Protein AF-A0A6G2G1B7-F1 (afdb_monomer_lite)

Radius of gyration: 21.82 Å; chains: 1; bounding box: 31×41×72 Å

Foldseek 3Di:
DCVPPVVVVVVVVVVVLVVVLCVDPPVDDDPPDDDDPVRVVVVVVVLVVDPDSQARSVGDGPDDDDDPVNVVVVVVPPDPPDDDDDDD

Sequence (88 aa):
VSDGEDGGHETVDAVADELLADLACYPSVTGNTSLTEGSVVDLLSALDDCENPYACPHGRPVVVEFGRDEIADRFERDYPGHGGRRSE

pLDDT: mean 86.35, std 15.09, range [50.31, 98.25]

Secondary structure (DSSP, 8-state):
--TTTHHHHHHHHHHHHHHHHHHHHTTS--TT----HHHHHHHHHHHHTSS-TTB-TTS-BS-----HHHHHHHT---STT---PPP-

Structure (mmCIF, N/CA/C/O backbone):
data_AF-A0A6G2G1B7-F1
#
_entry.id   AF-A0A6G2G1B7-F1
#
loop_
_atom_site.group_PDB
_atom_site.id
_atom_site.type_symbol
_atom_site.label_atom_id
_atom_site.label_alt_id
_atom_site.label_comp_id
_atom_site.label_asym_id
_atom_site.label_entity_id
_atom_site.label_seq_id
_atom_site.pdbx_PDB_ins_code
_atom_site.Cartn_x
_atom_site.Cartn_y
_atom_site.Cartn_z
_atom_site.occupancy
_atom_site.B_iso_or_equiv
_atom_site.auth_seq_id
_atom_site.auth_comp_id
_atom_site.auth_asym_id
_atom_site.auth_atom_id
_atom_site.pdbx_PDB_model_num
ATOM 1 N N . VAL A 1 1 ? 7.787 -14.825 -41.117 1.00 50.31 1 VAL A N 1
ATOM 2 C CA . VAL A 1 1 ? 9.142 -14.610 -40.565 1.00 50.31 1 VAL A CA 1
ATOM 3 C C . VAL A 1 1 ? 9.124 -13.255 -39.878 1.00 50.31 1 VAL A C 1
ATOM 5 O O . VAL A 1 1 ? 9.268 -12.256 -40.557 1.00 50.31 1 VAL A O 1
ATOM 8 N N . SER A 1 2 ? 8.797 -13.223 -38.584 1.00 52.56 2 SER A N 1
ATOM 9 C CA . SER A 1 2 ? 8.666 -11.980 -37.788 1.00 52.56 2 SER A CA 1
ATOM 10 C C . SER A 1 2 ? 9.103 -12.179 -36.326 1.00 52.56 2 SER A C 1
ATOM 12 O O . SER A 1 2 ? 8.891 -11.321 -35.490 1.00 52.56 2 SER A O 1
ATOM 14 N N . ASP A 1 3 ? 9.731 -13.318 -36.027 1.00 56.47 3 ASP A N 1
ATOM 15 C CA . ASP A 1 3 ? 10.044 -13.797 -34.670 1.00 56.47 3 ASP A CA 1
ATOM 16 C C . ASP A 1 3 ? 11.268 -13.098 -34.035 1.00 56.47 3 ASP A C 1
ATOM 18 O O . ASP A 1 3 ? 11.589 -13.320 -32.878 1.00 56.47 3 ASP A O 1
ATOM 22 N N . GLY A 1 4 ? 11.987 -12.266 -34.801 1.00 57.19 4 GLY A N 1
ATOM 23 C CA . GLY A 1 4 ? 13.245 -11.644 -34.365 1.00 57.19 4 GLY A CA 1
ATOM 24 C C . GLY A 1 4 ? 13.153 -10.173 -33.950 1.00 57.19 4 GLY A C 1
ATOM 25 O O . GLY A 1 4 ? 14.090 -9.671 -33.339 1.00 57.19 4 GLY A O 1
ATOM 26 N N . GLU A 1 5 ? 12.068 -9.474 -34.293 1.00 58.47 5 GLU A N 1
ATOM 27 C CA . GLU A 1 5 ? 11.880 -8.048 -33.963 1.00 58.47 5 GLU A CA 1
ATOM 28 C C . GLU A 1 5 ? 11.168 -7.869 -32.610 1.00 58.47 5 GLU A C 1
ATOM 30 O O . GLU A 1 5 ? 11.476 -6.933 -31.877 1.00 58.47 5 GLU A O 1
ATOM 35 N N . ASP A 1 6 ? 10.290 -8.811 -32.258 1.00 63.41 6 ASP A N 1
ATOM 36 C CA . ASP A 1 6 ? 9.470 -8.807 -31.038 1.00 63.41 6 ASP A CA 1
ATOM 37 C C . ASP A 1 6 ? 10.315 -9.074 -29.778 1.00 63.41 6 ASP A C 1
ATOM 39 O O . ASP A 1 6 ? 10.335 -8.267 -28.851 1.00 63.41 6 ASP A O 1
ATOM 43 N N . GLY A 1 7 ? 11.169 -10.105 -29.813 1.00 69.19 7 GLY A N 1
ATOM 44 C CA . GLY A 1 7 ? 12.012 -10.467 -28.665 1.00 69.19 7 GLY A CA 1
ATOM 45 C C . GLY A 1 7 ? 13.056 -9.408 -28.283 1.00 69.19 7 GLY A C 1
ATOM 46 O O . GLY A 1 7 ? 13.481 -9.326 -27.129 1.00 69.19 7 GLY A O 1
ATOM 47 N N . GLY A 1 8 ? 13.467 -8.565 -29.235 1.00 77.19 8 GLY A N 1
ATOM 48 C CA . GLY A 1 8 ? 14.319 -7.410 -28.950 1.00 77.19 8 GLY A CA 1
ATOM 49 C C . GLY A 1 8 ? 13.573 -6.315 -28.186 1.00 77.19 8 GLY A C 1
ATOM 50 O O . GLY A 1 8 ? 14.135 -5.738 -27.258 1.00 77.19 8 GLY A O 1
ATOM 51 N N . HIS A 1 9 ? 12.313 -6.063 -28.546 1.00 79.75 9 HIS A N 1
ATOM 52 C CA . HIS A 1 9 ? 11.450 -5.088 -27.882 1.00 79.75 9 HIS A CA 1
ATOM 53 C C . HIS A 1 9 ? 11.094 -5.541 -26.464 1.00 79.75 9 HIS A C 1
ATOM 55 O O . HIS A 1 9 ? 11.307 -4.789 -25.522 1.00 79.75 9 HIS A O 1
ATOM 61 N N . GLU A 1 10 ? 10.695 -6.804 -26.291 1.00 83.00 10 GLU A N 1
ATOM 62 C CA . GLU A 1 10 ? 10.399 -7.388 -24.974 1.00 83.00 10 GLU A CA 1
ATOM 63 C C . GLU A 1 10 ? 11.599 -7.314 -24.019 1.00 83.00 10 GLU A C 1
ATOM 65 O O . GLU A 1 10 ? 11.449 -7.029 -22.833 1.00 83.00 10 GLU A O 1
ATOM 70 N N . THR A 1 11 ? 12.815 -7.534 -24.532 1.00 89.69 11 THR A N 1
ATOM 71 C CA . THR A 1 11 ? 14.036 -7.420 -23.718 1.00 89.69 11 THR A CA 1
ATOM 72 C C . THR A 1 11 ? 14.286 -5.974 -23.287 1.00 89.69 11 THR A C 1
ATOM 74 O O . THR A 1 11 ? 14.707 -5.730 -22.157 1.00 89.69 11 THR A O 1
ATOM 77 N N . VAL A 1 12 ? 14.050 -5.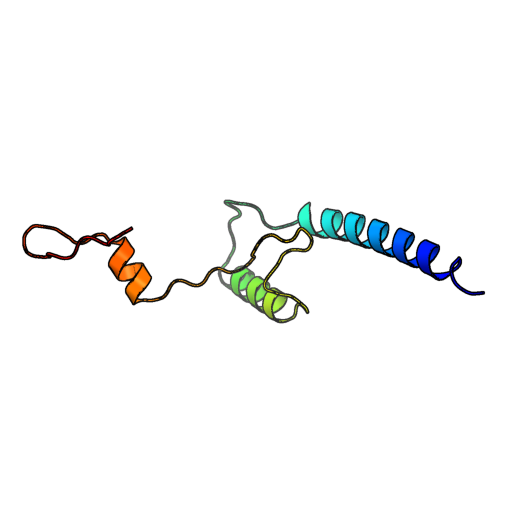009 -24.180 1.00 94.19 12 VAL A N 1
ATOM 78 C CA . VAL A 1 12 ? 14.195 -3.583 -23.864 1.00 94.19 12 VAL A CA 1
ATOM 79 C C . VAL A 1 12 ? 13.145 -3.148 -22.846 1.00 94.19 12 VAL A C 1
ATOM 81 O O . VAL A 1 12 ? 13.509 -2.479 -21.883 1.00 94.19 12 VAL A O 1
ATOM 84 N N . ASP A 1 13 ? 11.893 -3.566 -23.020 1.00 93.25 13 ASP A N 1
ATOM 85 C CA . ASP A 1 13 ? 10.797 -3.263 -22.097 1.00 93.25 13 ASP A CA 1
ATOM 86 C C . ASP A 1 13 ? 11.081 -3.827 -20.705 1.00 93.25 13 ASP A C 1
ATOM 88 O O . ASP A 1 13 ? 11.008 -3.097 -19.723 1.00 93.25 13 ASP A O 1
ATOM 92 N N . ALA A 1 14 ? 11.526 -5.084 -20.610 1.00 91.62 14 ALA A N 1
ATOM 93 C CA . ALA A 1 14 ? 11.863 -5.698 -19.327 1.00 91.62 14 ALA A CA 1
ATOM 94 C C . ALA A 1 14 ? 12.980 -4.944 -18.583 1.00 91.62 14 ALA A C 1
ATOM 96 O O . ALA A 1 14 ? 12.905 -4.749 -17.370 1.00 91.62 14 ALA A O 1
ATOM 97 N N . VAL A 1 15 ? 14.013 -4.491 -19.303 1.00 94.62 15 VAL A N 1
ATOM 98 C CA . VAL A 1 15 ? 15.091 -3.681 -18.711 1.00 94.62 15 VAL A CA 1
ATOM 99 C C . VAL A 1 15 ? 14.582 -2.292 -18.324 1.00 94.62 15 VAL A C 1
ATOM 101 O O . VAL A 1 15 ? 14.981 -1.760 -17.288 1.00 94.62 15 VAL A O 1
ATOM 104 N N . ALA A 1 16 ? 13.711 -1.688 -19.134 1.00 96.00 16 ALA A N 1
ATOM 105 C CA . ALA A 1 16 ? 13.104 -0.403 -18.815 1.00 96.00 16 ALA A CA 1
ATOM 106 C C . ALA A 1 16 ? 12.246 -0.496 -17.545 1.00 96.00 16 ALA A C 1
ATOM 108 O O . ALA A 1 16 ? 12.401 0.343 -16.659 1.00 96.00 16 ALA A O 1
ATOM 109 N N . ASP A 1 17 ? 11.419 -1.532 -17.417 1.00 94.25 17 ASP A N 1
ATOM 110 C CA . ASP A 1 17 ? 10.568 -1.770 -16.250 1.00 94.25 17 ASP A CA 1
ATOM 111 C C . ASP A 1 17 ? 11.388 -1.967 -14.971 1.00 94.25 17 ASP A C 1
ATOM 113 O O . ASP A 1 17 ? 11.060 -1.377 -13.940 1.00 94.25 17 ASP A O 1
ATOM 117 N N . GLU A 1 18 ? 12.490 -2.723 -15.030 1.00 95.75 18 GLU A N 1
ATOM 118 C CA . GLU A 1 18 ? 13.407 -2.896 -13.893 1.00 95.75 18 GLU A CA 1
ATOM 119 C C . GLU A 1 18 ? 13.989 -1.549 -13.434 1.00 95.75 18 GLU A C 1
ATOM 121 O O . GLU A 1 18 ? 13.930 -1.197 -12.253 1.00 95.75 18 GLU A O 1
ATOM 126 N N . LEU A 1 19 ? 14.482 -0.741 -14.377 1.00 96.62 19 LEU A N 1
ATOM 127 C CA . LEU A 1 19 ? 15.045 0.577 -14.072 1.00 96.62 19 LEU A CA 1
ATOM 128 C C . LEU A 1 19 ? 13.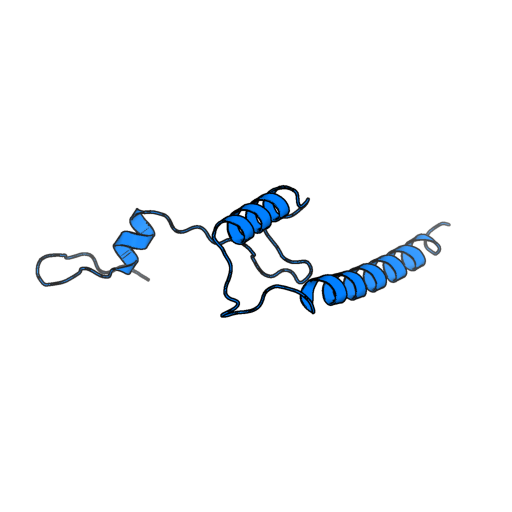992 1.543 -13.516 1.00 96.62 19 LEU A C 1
ATOM 130 O O . LEU A 1 19 ? 14.280 2.323 -12.605 1.00 96.62 19 LEU A O 1
ATOM 134 N N . LEU A 1 20 ? 12.773 1.512 -14.055 1.00 96.25 20 LEU A N 1
ATOM 135 C CA . LEU A 1 20 ? 11.666 2.332 -13.568 1.00 96.25 20 LEU A CA 1
ATOM 136 C C . LEU A 1 20 ? 11.225 1.903 -12.165 1.00 96.25 20 LEU A C 1
ATOM 138 O O . LEU A 1 20 ? 10.942 2.766 -11.330 1.00 96.25 20 LEU A O 1
ATOM 142 N N . ALA A 1 21 ? 11.223 0.601 -11.873 1.00 96.56 21 ALA A N 1
ATOM 143 C CA . ALA A 1 21 ? 10.923 0.077 -10.545 1.00 96.56 21 ALA A CA 1
ATOM 144 C C . ALA A 1 21 ? 11.926 0.587 -9.497 1.00 96.56 21 ALA A C 1
ATOM 146 O O . ALA A 1 21 ? 11.519 1.060 -8.428 1.00 96.56 21 ALA A O 1
ATOM 147 N N . ASP A 1 22 ? 13.220 0.580 -9.822 1.00 97.12 22 ASP A N 1
ATOM 148 C CA . ASP A 1 22 ? 14.280 1.117 -8.963 1.00 97.12 22 ASP A CA 1
ATOM 149 C C . ASP A 1 22 ? 14.140 2.629 -8.745 1.00 97.12 22 ASP A C 1
ATOM 151 O O . ASP A 1 22 ? 14.210 3.115 -7.608 1.00 97.12 22 ASP A O 1
ATOM 155 N N . LEU A 1 23 ? 13.888 3.380 -9.823 1.00 97.00 23 LEU A N 1
ATOM 156 C CA . LEU A 1 23 ? 13.677 4.829 -9.775 1.00 97.00 23 LEU A CA 1
ATOM 157 C C . LEU A 1 23 ? 12.450 5.214 -8.945 1.00 97.00 23 LEU A C 1
ATOM 159 O O . LEU A 1 23 ? 12.469 6.253 -8.285 1.00 97.00 23 LEU A O 1
ATOM 163 N N . ALA A 1 24 ? 11.404 4.388 -8.949 1.00 95.00 24 ALA A N 1
ATOM 164 C CA . ALA A 1 24 ? 10.226 4.587 -8.114 1.00 95.00 24 ALA A CA 1
ATOM 165 C C . ALA A 1 24 ? 10.493 4.228 -6.642 1.00 95.00 24 ALA A C 1
ATOM 167 O O . ALA A 1 24 ? 10.035 4.923 -5.733 1.00 95.00 24 ALA A O 1
ATOM 168 N N . CYS A 1 25 ? 11.238 3.151 -6.380 1.00 95.31 25 CYS A N 1
ATOM 169 C CA . CYS A 1 25 ? 11.426 2.634 -5.026 1.00 95.31 25 CYS A CA 1
ATOM 170 C C . CYS A 1 25 ? 12.452 3.425 -4.210 1.00 95.31 25 CYS A C 1
ATOM 172 O O . CYS A 1 25 ? 12.234 3.645 -3.017 1.00 95.31 25 CYS A O 1
ATOM 174 N N . TYR A 1 26 ? 13.563 3.857 -4.809 1.00 94.94 26 TYR A N 1
ATOM 175 C CA . TYR A 1 26 ? 14.648 4.514 -4.072 1.00 94.94 26 TYR A CA 1
ATOM 176 C C . TYR A 1 26 ? 14.238 5.821 -3.355 1.00 94.94 26 TYR A C 1
ATOM 178 O O . TYR A 1 26 ? 14.565 5.965 -2.176 1.00 94.94 26 TYR A O 1
ATOM 186 N N . PRO A 1 27 ? 13.511 6.766 -3.989 1.00 94.62 27 PRO A N 1
ATOM 187 C CA . PRO A 1 27 ? 13.096 8.016 -3.345 1.00 94.62 27 PRO A CA 1
ATOM 188 C C . PRO A 1 27 ? 11.776 7.898 -2.563 1.00 94.62 27 PRO A C 1
ATOM 190 O O . PRO A 1 27 ? 11.256 8.910 -2.091 1.00 94.62 27 PRO A O 1
ATOM 193 N N . SER A 1 28 ? 11.201 6.696 -2.467 1.00 95.56 28 SER A N 1
ATOM 194 C CA . SER A 1 28 ? 9.901 6.473 -1.834 1.00 95.56 28 SER A CA 1
ATOM 195 C C . SER A 1 28 ? 9.884 6.834 -0.341 1.00 95.56 28 SER A C 1
ATOM 197 O O . SER A 1 28 ? 10.909 6.857 0.346 1.00 95.56 28 SER A O 1
ATOM 199 N N . VAL A 1 29 ? 8.685 7.113 0.182 1.00 94.75 29 VAL A N 1
ATOM 200 C CA . VAL A 1 29 ? 8.460 7.283 1.624 1.00 94.75 29 VAL A CA 1
ATOM 201 C C . VAL A 1 29 ? 8.857 5.993 2.346 1.00 94.75 29 VAL A C 1
ATOM 203 O O . VAL A 1 29 ? 8.406 4.907 1.989 1.00 94.75 29 VAL A O 1
ATOM 206 N N . THR A 1 30 ? 9.672 6.108 3.394 1.00 94.19 30 THR A N 1
ATOM 207 C CA . THR A 1 30 ? 10.156 4.952 4.165 1.00 94.19 30 THR A CA 1
ATOM 208 C C . THR A 1 30 ? 9.519 4.876 5.549 1.00 94.19 30 THR A C 1
ATOM 210 O O . THR A 1 30 ? 8.872 5.818 6.019 1.00 94.19 30 THR A O 1
ATOM 213 N N . GLY A 1 31 ? 9.707 3.737 6.222 1.00 92.75 31 GLY A N 1
ATOM 214 C CA . GLY A 1 31 ? 9.251 3.543 7.595 1.00 92.75 31 GLY A CA 1
ATOM 215 C C . GLY A 1 31 ? 9.700 4.684 8.510 1.00 92.75 31 GLY A C 1
ATOM 216 O O . GLY A 1 31 ? 10.832 5.153 8.434 1.00 92.75 31 GLY A O 1
ATOM 217 N N . ASN A 1 32 ? 8.791 5.122 9.379 1.00 93.88 32 ASN A N 1
ATOM 218 C CA . ASN A 1 32 ? 9.006 6.200 10.346 1.00 93.88 32 ASN A CA 1
ATOM 219 C C . ASN A 1 32 ? 9.188 7.599 9.721 1.00 93.88 32 ASN A C 1
ATOM 221 O O . ASN A 1 32 ? 9.573 8.531 10.428 1.00 93.88 32 ASN A O 1
ATOM 225 N N . THR A 1 33 ? 8.880 7.779 8.432 1.00 95.44 33 THR A N 1
ATOM 226 C CA . THR A 1 33 ? 8.765 9.118 7.836 1.00 95.44 33 THR A CA 1
ATOM 227 C C . THR A 1 33 ? 7.552 9.838 8.427 1.00 95.44 33 THR A C 1
ATOM 229 O O . THR A 1 33 ? 6.421 9.376 8.291 1.00 95.44 33 THR A O 1
ATOM 232 N N . SER A 1 34 ? 7.774 10.980 9.078 1.00 96.38 34 SER A N 1
ATOM 233 C CA . SER A 1 34 ? 6.687 11.824 9.583 1.00 96.38 34 SER A CA 1
ATOM 234 C C . SER A 1 34 ? 5.971 12.521 8.428 1.00 96.38 34 SER A C 1
ATOM 236 O O . SER A 1 34 ? 6.600 13.249 7.662 1.00 96.38 34 SER A O 1
ATOM 238 N N . LEU A 1 35 ? 4.653 12.347 8.340 1.00 96.19 35 LEU A N 1
ATOM 239 C CA . LEU A 1 35 ? 3.806 12.988 7.336 1.00 96.19 35 LEU A CA 1
ATOM 240 C C . LEU A 1 35 ? 2.729 13.835 8.010 1.00 96.19 35 LEU A C 1
ATOM 242 O O . LEU A 1 35 ? 2.253 13.515 9.099 1.00 96.19 35 LEU A O 1
ATOM 246 N N . THR A 1 36 ? 2.348 14.926 7.350 1.00 98.06 36 THR A N 1
ATOM 247 C CA . THR A 1 36 ? 1.159 15.689 7.745 1.00 98.06 36 THR A CA 1
ATOM 248 C C . THR A 1 36 ? -0.097 14.987 7.239 1.00 98.06 36 THR A C 1
ATOM 250 O O . THR A 1 36 ? -0.028 14.236 6.269 1.00 98.06 36 THR A O 1
ATOM 253 N N . GLU A 1 37 ? -1.249 15.259 7.854 1.00 97.75 37 GLU A N 1
ATOM 254 C CA . GLU A 1 37 ? -2.530 14.703 7.399 1.00 97.75 37 GLU A CA 1
ATOM 255 C C . GLU A 1 37 ? -2.789 15.000 5.913 1.00 97.75 37 GLU A C 1
ATOM 257 O O . GLU A 1 37 ? -3.108 14.086 5.160 1.00 97.75 37 GLU A O 1
ATOM 262 N N . GLY A 1 38 ? -2.547 16.241 5.471 1.00 98.25 38 GLY A N 1
ATOM 263 C CA . GLY A 1 38 ? -2.691 16.619 4.062 1.00 98.25 38 GLY A CA 1
ATOM 264 C C . GLY A 1 38 ? -1.806 15.780 3.138 1.00 98.25 38 GLY A C 1
ATOM 265 O O . GLY A 1 38 ? -2.294 15.216 2.169 1.00 98.25 38 GLY A O 1
ATOM 266 N N . SER A 1 39 ? -0.534 15.588 3.502 1.00 97.56 39 SER A N 1
ATOM 267 C CA . SER A 1 39 ? 0.391 14.756 2.719 1.00 97.56 39 SER A CA 1
ATOM 268 C C . SER A 1 39 ? -0.039 13.288 2.637 1.00 97.56 39 SER A C 1
ATOM 270 O O . SER A 1 39 ? 0.236 12.631 1.638 1.00 97.56 39 SER A O 1
ATOM 272 N N . VAL A 1 40 ? -0.693 12.760 3.677 1.00 97.25 40 VAL A N 1
ATOM 273 C CA . VAL A 1 40 ? -1.240 11.395 3.652 1.00 97.25 40 VAL A CA 1
ATOM 274 C C . VAL A 1 40 ? -2.426 11.312 2.693 1.00 97.25 40 VAL A C 1
ATOM 276 O O . VAL A 1 40 ? -2.489 10.379 1.899 1.00 97.25 40 VAL A O 1
ATOM 279 N N . VAL A 1 41 ? -3.342 12.282 2.730 1.00 98.19 41 VAL A N 1
ATOM 280 C CA . VAL A 1 41 ? -4.493 12.331 1.811 1.00 98.19 41 VAL A CA 1
ATOM 281 C C . VAL A 1 41 ? -4.033 12.443 0.356 1.00 98.19 41 VAL A C 1
ATOM 283 O O . VAL A 1 41 ? -4.538 11.716 -0.500 1.00 98.19 41 VAL A O 1
ATOM 286 N N . ASP A 1 42 ? -3.043 13.293 0.085 1.00 98.06 42 ASP A N 1
ATOM 287 C CA . ASP A 1 42 ? -2.468 13.449 -1.253 1.00 98.06 42 ASP A CA 1
ATOM 288 C C . ASP A 1 42 ? -1.816 12.144 -1.738 1.00 98.06 42 ASP A C 1
ATOM 290 O O . ASP A 1 42 ? -2.014 11.739 -2.882 1.00 98.06 42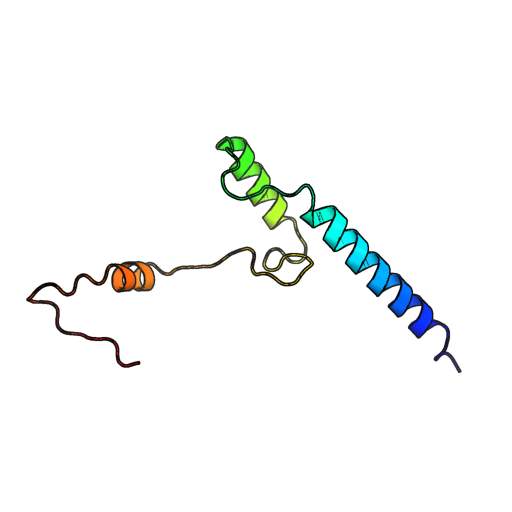 ASP A O 1
ATOM 294 N N . LEU A 1 43 ? -1.083 11.448 -0.859 1.00 96.19 43 LEU A N 1
ATOM 295 C CA . LEU A 1 43 ? -0.454 10.164 -1.179 1.00 96.19 43 LEU A CA 1
ATOM 296 C C . LEU A 1 43 ? -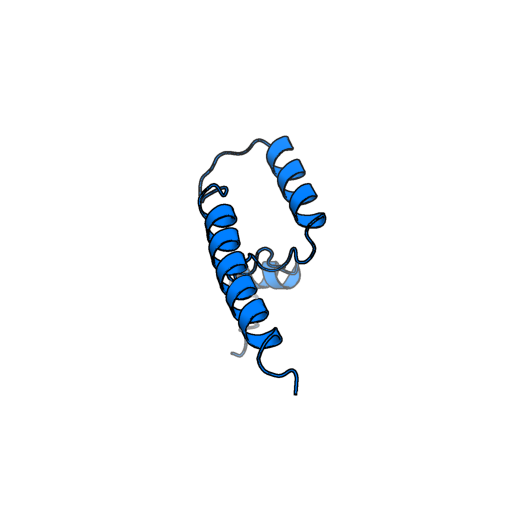1.488 9.086 -1.520 1.00 96.19 43 LEU A C 1
ATOM 298 O O . LEU A 1 43 ? -1.293 8.335 -2.471 1.00 96.19 43 LEU A O 1
ATOM 302 N N . LEU A 1 44 ? -2.578 9.008 -0.754 1.00 96.81 44 LEU A N 1
ATOM 303 C CA . LEU A 1 44 ? -3.655 8.050 -1.011 1.00 96.81 44 LEU A CA 1
ATOM 304 C C . LEU A 1 44 ? -4.401 8.374 -2.311 1.00 96.81 44 LEU A C 1
ATOM 306 O O . LEU A 1 44 ? -4.702 7.464 -3.071 1.00 96.81 44 LEU A O 1
ATOM 310 N N . SER A 1 45 ? -4.614 9.656 -2.613 1.00 97.94 45 SER A N 1
ATOM 311 C CA . SER A 1 45 ? -5.235 10.072 -3.879 1.00 97.94 45 SER A CA 1
ATOM 312 C C . SER A 1 45 ? -4.355 9.704 -5.081 1.00 97.94 45 SER A C 1
ATOM 314 O O . SER A 1 45 ? -4.843 9.158 -6.062 1.00 97.94 45 SER A O 1
ATOM 316 N N . ALA A 1 46 ? -3.038 9.926 -4.981 1.00 97.06 46 ALA A N 1
ATOM 317 C CA . ALA A 1 46 ? -2.090 9.519 -6.020 1.00 97.06 46 ALA A CA 1
ATOM 318 C C . ALA A 1 46 ? -2.019 7.992 -6.192 1.00 97.06 46 ALA A C 1
ATOM 320 O O . ALA A 1 46 ? -1.780 7.508 -7.298 1.00 97.06 46 ALA A O 1
ATOM 321 N N . LEU A 1 47 ? -2.222 7.229 -5.111 1.00 96.44 47 LEU A N 1
ATOM 322 C CA . LEU A 1 47 ? -2.336 5.777 -5.190 1.00 96.44 47 LEU A CA 1
ATOM 323 C C . LEU A 1 47 ? -3.589 5.370 -5.973 1.00 96.44 47 LEU A C 1
ATOM 325 O O . LEU A 1 47 ? -3.473 4.539 -6.866 1.00 96.44 47 LEU A O 1
ATOM 329 N N . ASP A 1 48 ? -4.747 5.968 -5.687 1.00 96.50 48 ASP A N 1
ATOM 330 C CA . ASP A 1 48 ? -6.011 5.675 -6.383 1.00 96.50 48 ASP A CA 1
ATOM 331 C C . ASP A 1 48 ? -5.946 5.961 -7.898 1.00 96.50 48 ASP A C 1
ATOM 333 O O . ASP A 1 48 ? -6.626 5.294 -8.679 1.00 96.50 48 ASP A O 1
ATOM 337 N N . ASP A 1 49 ? -5.101 6.906 -8.320 1.00 97.38 49 ASP A N 1
ATOM 338 C CA . ASP A 1 49 ? -4.882 7.253 -9.731 1.00 97.38 49 ASP A CA 1
ATOM 339 C C . ASP A 1 49 ? -3.952 6.272 -10.482 1.00 97.38 49 ASP A C 1
ATOM 341 O O . ASP A 1 49 ? -3.808 6.361 -11.705 1.00 97.38 49 ASP A O 1
ATOM 345 N N . CYS A 1 50 ? -3.296 5.338 -9.785 1.00 96.12 50 CYS A N 1
ATOM 346 C CA . CYS A 1 50 ? -2.410 4.356 -10.411 1.00 96.12 50 CYS A CA 1
ATOM 347 C C . CYS A 1 50 ? -3.197 3.268 -11.160 1.00 96.12 50 CYS A C 1
ATOM 349 O O . CYS A 1 50 ? -4.228 2.791 -10.696 1.00 96.12 50 CYS A O 1
ATOM 351 N N . GLU A 1 51 ? -2.650 2.772 -12.276 1.00 95.69 51 GLU A N 1
ATOM 352 C CA . GLU A 1 51 ? -3.265 1.678 -13.052 1.00 95.69 51 GLU A CA 1
ATOM 353 C C . GLU A 1 51 ? -3.386 0.370 -12.248 1.00 95.69 51 GLU A C 1
ATOM 355 O O . GLU A 1 51 ? -4.364 -0.364 -12.386 1.00 95.69 51 GLU A O 1
ATOM 360 N N . ASN A 1 52 ? -2.403 0.080 -11.388 1.00 94.62 52 ASN A N 1
ATOM 361 C CA . ASN A 1 52 ? -2.419 -1.056 -10.469 1.00 94.62 52 ASN A CA 1
ATOM 362 C C . ASN A 1 52 ? -2.041 -0.608 -9.046 1.00 94.62 52 ASN A C 1
ATOM 364 O O . ASN A 1 52 ? -0.880 -0.720 -8.650 1.00 94.62 52 ASN A O 1
ATOM 368 N N . PRO A 1 53 ? -3.007 -0.124 -8.249 1.00 96.25 53 PRO A N 1
ATOM 369 C CA . PRO A 1 53 ? -2.738 0.415 -6.917 1.00 96.25 53 PRO A CA 1
ATOM 370 C C . PRO A 1 53 ? -2.482 -0.671 -5.860 1.00 96.25 53 PRO A C 1
ATOM 372 O O . PRO A 1 53 ? -2.158 -0.369 -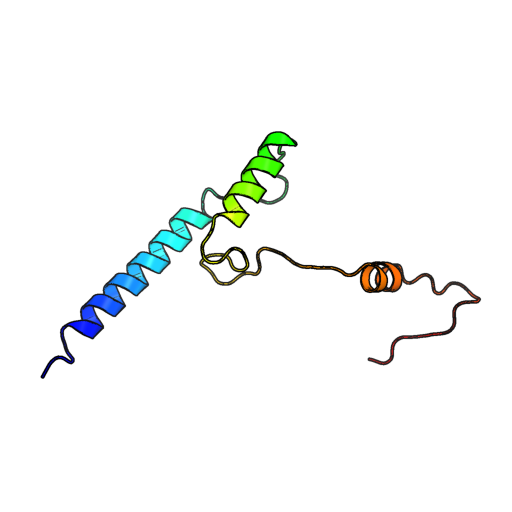4.713 1.00 96.25 53 PRO A O 1
ATOM 375 N N . TYR A 1 54 ? -2.641 -1.951 -6.205 1.00 96.12 54 TYR A N 1
ATOM 376 C CA . TYR A 1 54 ? -2.602 -3.048 -5.236 1.00 96.12 54 TYR A CA 1
ATOM 377 C C . TYR A 1 54 ? -1.225 -3.701 -5.107 1.00 96.12 54 TYR A C 1
ATOM 379 O O . TYR A 1 54 ? -0.967 -4.380 -4.111 1.00 96.12 54 TYR A O 1
ATOM 387 N N . ALA A 1 55 ? -0.331 -3.480 -6.072 1.00 96.38 55 ALA A N 1
ATOM 388 C CA . ALA A 1 55 ? 1.027 -4.004 -6.059 1.00 96.38 55 ALA A CA 1
ATOM 389 C C . ALA A 1 55 ? 2.034 -2.913 -6.429 1.00 96.38 55 ALA A C 1
ATOM 391 O O . ALA A 1 55 ? 1.832 -2.158 -7.374 1.00 96.38 55 ALA A O 1
ATOM 392 N N . CYS A 1 56 ? 3.148 -2.849 -5.703 1.00 95.62 56 CYS A N 1
ATOM 393 C CA . CYS A 1 56 ? 4.271 -2.008 -6.103 1.00 95.62 56 CYS A CA 1
ATOM 394 C C . CYS A 1 56 ? 4.928 -2.581 -7.379 1.00 95.62 56 CYS A C 1
ATOM 396 O O . CYS A 1 56 ? 4.702 -3.754 -7.691 1.00 95.62 56 CYS A O 1
ATOM 398 N N . PRO A 1 57 ? 5.796 -1.835 -8.087 1.00 95.75 57 PRO A N 1
ATOM 399 C CA . PRO A 1 57 ? 6.428 -2.331 -9.318 1.00 95.75 57 PRO A CA 1
ATOM 400 C C . PRO A 1 57 ? 7.305 -3.585 -9.114 1.00 95.75 57 PRO A C 1
ATOM 402 O O . PRO A 1 57 ? 7.601 -4.292 -10.066 1.00 95.75 57 PRO A O 1
ATOM 405 N N . HIS A 1 58 ? 7.654 -3.926 -7.866 1.00 96.06 58 HIS A N 1
ATOM 406 C CA . HIS A 1 58 ? 8.352 -5.169 -7.501 1.00 96.06 58 HIS A CA 1
ATOM 407 C C . HIS A 1 58 ? 7.417 -6.313 -7.059 1.00 96.06 58 HIS A C 1
ATOM 409 O O . HIS A 1 58 ? 7.883 -7.357 -6.603 1.00 96.06 58 HIS A O 1
ATOM 415 N N . GLY A 1 59 ? 6.099 -6.106 -7.090 1.00 94.31 59 GLY A N 1
ATOM 416 C CA . GLY A 1 59 ? 5.094 -7.108 -6.729 1.00 94.31 59 GLY A CA 1
ATOM 417 C C . GLY A 1 59 ? 4.742 -7.205 -5.240 1.00 94.31 59 GLY A C 1
ATOM 418 O O . GLY A 1 59 ? 4.053 -8.144 -4.845 1.00 94.31 59 GLY A O 1
ATOM 419 N N . ARG A 1 60 ? 5.181 -6.270 -4.382 1.00 95.31 60 ARG A N 1
ATOM 420 C CA . ARG A 1 60 ? 4.746 -6.253 -2.970 1.00 95.31 60 ARG A CA 1
ATOM 421 C C . ARG A 1 60 ? 3.330 -5.686 -2.853 1.00 95.31 60 ARG A C 1
ATOM 423 O O . ARG A 1 60 ? 3.064 -4.669 -3.494 1.00 95.31 60 ARG A O 1
ATOM 430 N N . PRO A 1 61 ? 2.455 -6.263 -2.010 1.00 96.62 61 PRO A N 1
ATOM 431 C CA . PRO A 1 61 ? 1.130 -5.702 -1.783 1.00 96.62 61 PRO A CA 1
ATOM 432 C C . PRO A 1 61 ? 1.241 -4.315 -1.141 1.00 96.62 61 PRO A C 1
ATOM 434 O O . PRO A 1 61 ? 2.019 -4.126 -0.202 1.00 96.62 61 PRO A O 1
ATOM 437 N N . VAL A 1 62 ? 0.468 -3.357 -1.651 1.00 96.06 62 VAL A N 1
ATOM 438 C CA . VAL A 1 62 ? 0.448 -1.972 -1.141 1.00 96.06 62 VAL A CA 1
ATOM 439 C C . VAL A 1 62 ? -0.601 -1.801 -0.044 1.00 96.06 62 VAL A C 1
ATOM 441 O O . VAL A 1 62 ? -0.357 -1.117 0.947 1.00 96.06 62 VAL A O 1
ATOM 444 N N . VAL A 1 63 ? -1.753 -2.460 -0.193 1.00 94.62 63 VAL A N 1
ATOM 445 C CA . VAL A 1 63 ? -2.891 -2.358 0.726 1.00 94.62 63 VAL A CA 1
ATOM 446 C C . VAL A 1 63 ? -3.255 -3.743 1.250 1.00 94.62 63 VAL A C 1
ATOM 448 O O . VAL A 1 63 ? -3.252 -4.725 0.510 1.00 94.62 63 VAL A O 1
ATOM 451 N N . VAL A 1 64 ? -3.586 -3.810 2.538 1.00 93.88 64 VAL A N 1
ATOM 452 C CA . VAL A 1 64 ? -4.179 -4.983 3.185 1.00 93.88 64 VAL A CA 1
ATOM 453 C C . VAL A 1 64 ? -5.489 -4.568 3.842 1.00 93.88 64 VAL A C 1
ATOM 455 O O . VAL A 1 64 ? -5.567 -3.506 4.461 1.00 93.88 64 VAL A O 1
ATOM 458 N N . GLU A 1 65 ? -6.520 -5.394 3.699 1.00 94.19 65 GLU A N 1
ATOM 459 C CA . GLU A 1 65 ? -7.814 -5.183 4.341 1.00 94.19 65 GLU A CA 1
ATOM 460 C C . GLU A 1 65 ? -7.924 -6.089 5.565 1.00 94.19 65 GLU A C 1
ATOM 462 O O . GLU A 1 65 ? -7.589 -7.271 5.503 1.00 94.19 65 GLU A O 1
ATOM 467 N N . PHE A 1 66 ? -8.422 -5.532 6.666 1.00 95.19 66 PHE A N 1
ATOM 468 C CA . PHE A 1 66 ? -8.822 -6.300 7.833 1.00 95.19 66 PHE A CA 1
ATOM 469 C C . PHE A 1 66 ? -10.288 -6.022 8.141 1.00 95.19 66 PHE A C 1
ATOM 471 O O . PHE A 1 66 ? -10.674 -4.879 8.409 1.00 95.19 66 PHE A O 1
ATOM 478 N N . GLY A 1 67 ? -11.099 -7.077 8.131 1.00 94.88 67 GLY A N 1
ATOM 479 C CA . GLY A 1 67 ? -12.511 -6.985 8.488 1.00 94.88 67 GLY A CA 1
ATOM 480 C C . GLY A 1 67 ? -12.706 -6.652 9.970 1.00 94.88 67 GLY A C 1
ATOM 481 O O . GLY A 1 67 ? -11.844 -6.915 10.809 1.00 94.88 67 GLY A O 1
ATOM 482 N N . ARG A 1 68 ? -13.873 -6.104 10.330 1.00 92.38 68 ARG A N 1
ATOM 483 C CA . ARG A 1 68 ? -14.199 -5.805 11.739 1.00 92.38 68 ARG A CA 1
ATOM 484 C C . ARG A 1 68 ? -14.172 -7.056 12.620 1.00 92.38 68 ARG A C 1
ATOM 486 O O . ARG A 1 68 ? -13.649 -6.985 13.729 1.00 92.38 68 ARG A O 1
ATOM 493 N N . ASP A 1 69 ? -14.710 -8.167 12.122 1.00 90.56 69 ASP A N 1
ATOM 494 C CA . ASP A 1 69 ? -14.732 -9.449 12.835 1.00 90.56 69 ASP A CA 1
ATOM 495 C C . ASP A 1 69 ? -13.319 -10.015 12.991 1.00 90.56 69 ASP A C 1
ATOM 497 O O . ASP A 1 69 ? -12.915 -10.369 14.089 1.00 90.56 69 ASP A O 1
ATOM 501 N N . GLU A 1 70 ? -12.512 -9.963 11.929 1.00 91.06 70 GLU A N 1
ATOM 502 C CA . GLU A 1 70 ? -11.114 -10.398 11.962 1.00 91.06 70 GLU A CA 1
ATOM 503 C C . GLU A 1 70 ? -10.279 -9.583 12.963 1.00 91.06 70 GLU A C 1
ATOM 505 O O . GLU A 1 70 ? -9.459 -10.130 13.703 1.00 91.06 70 GLU A O 1
ATOM 510 N N . ILE A 1 71 ? -10.501 -8.267 13.021 1.00 91.06 71 ILE A N 1
ATOM 511 C CA . ILE A 1 71 ? -9.899 -7.398 14.034 1.00 91.06 71 ILE A CA 1
ATOM 512 C C . ILE A 1 71 ? -10.355 -7.827 15.434 1.00 91.06 71 ILE A C 1
ATOM 514 O O . ILE A 1 71 ? -9.515 -7.941 16.326 1.00 91.06 71 ILE A O 1
ATOM 518 N N . ALA A 1 72 ? -11.654 -8.073 15.637 1.00 86.81 72 ALA A N 1
ATOM 519 C CA . ALA A 1 72 ? -12.204 -8.511 16.920 1.00 86.81 72 ALA A CA 1
ATOM 520 C C . ALA A 1 72 ? -11.609 -9.854 17.380 1.00 86.81 72 ALA A C 1
ATOM 522 O O . ALA A 1 72 ? -11.194 -9.963 18.535 1.00 86.81 72 ALA A O 1
ATOM 523 N N . ASP A 1 73 ? -11.490 -10.822 16.471 1.00 84.50 73 ASP A N 1
ATOM 524 C CA . ASP A 1 73 ? -10.877 -12.130 16.715 1.00 84.50 73 ASP A CA 1
ATOM 525 C C . ASP A 1 73 ? -9.399 -11.996 17.101 1.00 84.50 73 ASP A C 1
ATOM 527 O O . ASP A 1 73 ? -8.931 -12.647 18.036 1.00 84.50 73 ASP A O 1
ATOM 531 N N . ARG A 1 74 ? -8.652 -11.105 16.434 1.00 87.62 74 ARG A N 1
ATOM 532 C CA . ARG A 1 74 ? -7.236 -10.843 16.749 1.00 87.62 74 ARG A CA 1
ATOM 533 C C . ARG A 1 74 ? -6.999 -10.178 18.101 1.00 87.62 74 ARG A C 1
ATOM 535 O O . ARG A 1 74 ? -5.865 -10.180 18.565 1.00 87.62 74 ARG A O 1
ATOM 542 N N . PHE A 1 75 ? -8.021 -9.612 18.742 1.00 85.94 75 PHE A N 1
ATOM 543 C CA . PHE A 1 75 ? -7.883 -9.141 20.121 1.00 85.94 75 PHE A CA 1
ATOM 544 C C . PHE A 1 75 ? -7.868 -10.285 21.145 1.00 85.94 75 PHE A C 1
ATOM 546 O O . PHE A 1 75 ? -7.652 -9.995 22.323 1.00 85.94 75 PHE A O 1
ATOM 553 N N . GLU A 1 76 ? -8.114 -11.538 20.727 1.00 72.62 76 GLU A N 1
ATOM 554 C CA . GLU A 1 76 ? -7.972 -12.758 21.542 1.00 72.62 76 GLU A CA 1
ATOM 555 C C . GLU A 1 76 ? -8.615 -12.610 22.931 1.00 72.62 76 GLU A C 1
ATOM 557 O O . GLU A 1 76 ? -8.049 -12.969 23.966 1.00 72.62 76 GLU A O 1
ATOM 562 N N . ARG A 1 77 ? -9.817 -12.018 22.970 1.00 68.38 77 ARG A N 1
ATOM 563 C CA . ARG A 1 77 ? -10.550 -11.667 24.200 1.00 68.38 77 ARG A CA 1
ATOM 564 C C . ARG A 1 77 ? -11.168 -12.889 24.910 1.00 68.38 77 ARG A C 1
ATOM 566 O O . ARG A 1 77 ? -12.226 -12.786 25.524 1.00 68.38 77 ARG A O 1
ATOM 573 N N . ASP A 1 78 ? -10.478 -14.029 24.875 1.00 61.88 78 ASP A N 1
ATOM 574 C CA . ASP A 1 78 ? -10.847 -15.319 25.472 1.00 61.88 78 ASP A CA 1
ATOM 575 C C . ASP A 1 78 ? -10.403 -15.436 26.946 1.00 61.88 78 ASP A C 1
ATOM 577 O O . ASP A 1 78 ? -9.812 -16.423 27.393 1.00 61.88 78 ASP A O 1
ATOM 581 N N . TYR A 1 79 ? -10.683 -14.408 27.745 1.00 64.81 79 TYR A N 1
ATOM 582 C CA . TYR A 1 79 ? -10.651 -14.513 29.208 1.00 64.81 79 TYR A CA 1
ATOM 583 C C . TYR A 1 79 ? -11.833 -15.383 29.702 1.00 64.81 79 TYR A C 1
ATOM 585 O O . TYR A 1 79 ? -12.823 -15.540 28.980 1.00 64.81 79 TYR A O 1
ATOM 593 N N . PRO A 1 80 ? -11.756 -16.000 30.903 1.00 55.69 80 PRO A N 1
ATOM 594 C CA . PRO A 1 80 ? -12.685 -17.053 31.331 1.00 55.69 80 PRO A CA 1
ATOM 595 C C . PRO A 1 80 ? -14.164 -16.663 31.152 1.00 55.69 80 PRO A C 1
ATOM 597 O O . PRO A 1 80 ? -14.652 -15.738 31.797 1.00 55.69 80 PRO A O 1
ATOM 600 N N . GLY A 1 81 ? -14.854 -17.383 30.256 1.00 59.81 81 GLY A N 1
ATOM 601 C CA . GLY A 1 81 ? -16.228 -17.109 29.809 1.00 59.81 81 GLY A CA 1
ATOM 602 C C . GLY A 1 81 ? -16.413 -17.123 28.284 1.00 59.81 81 GLY A C 1
ATOM 603 O O . GLY A 1 81 ? -17.525 -17.348 27.817 1.00 59.81 81 GLY A O 1
ATOM 604 N N . HIS A 1 82 ? -15.341 -16.956 27.506 1.00 62.56 82 HIS A N 1
ATOM 605 C CA . HIS A 1 82 ? -15.362 -17.037 26.043 1.00 62.56 82 HIS A CA 1
ATOM 606 C C . HIS A 1 82 ? -14.741 -18.366 25.577 1.00 62.56 82 HIS A C 1
ATOM 608 O O . HIS A 1 82 ? -13.550 -18.614 25.740 1.00 62.56 82 HIS A O 1
ATOM 614 N N . GLY A 1 83 ? -15.586 -19.286 25.105 1.00 54.41 83 GLY A N 1
ATOM 615 C CA . GLY A 1 83 ? -15.197 -20.630 24.681 1.00 54.41 83 GLY A CA 1
ATOM 616 C C . GLY A 1 83 ? -15.333 -20.789 23.175 1.00 54.41 83 GLY A C 1
ATOM 617 O O . GLY A 1 83 ? -16.416 -21.099 22.693 1.00 54.41 83 GLY A O 1
ATOM 618 N N . GLY A 1 84 ? -14.237 -20.611 22.444 1.00 59.06 84 GLY A N 1
ATOM 619 C CA . GLY A 1 84 ? -14.215 -20.851 21.003 1.00 59.06 84 GLY A CA 1
ATOM 620 C C . GLY 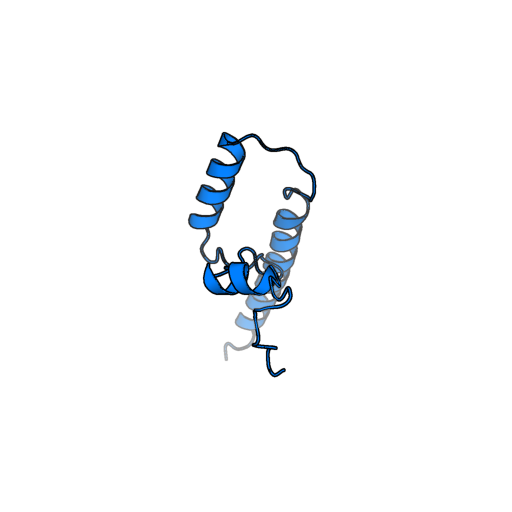A 1 84 ? -12.814 -20.737 20.425 1.00 59.06 84 GLY A C 1
ATOM 621 O O . GLY A 1 84 ? -12.531 -19.815 19.676 1.00 59.06 84 GLY A O 1
ATOM 622 N N . ARG A 1 85 ? -11.922 -21.669 20.779 1.00 57.03 85 ARG A N 1
ATOM 623 C CA . ARG A 1 85 ? -10.588 -21.746 20.165 1.00 57.03 85 ARG A CA 1
ATOM 624 C C . ARG A 1 85 ? -10.733 -22.022 18.666 1.00 57.03 85 ARG A C 1
ATOM 626 O O . ARG A 1 85 ? -11.438 -22.958 18.286 1.00 57.03 85 ARG A O 1
ATOM 633 N N . ARG A 1 86 ? -10.043 -21.232 17.837 1.00 59.00 86 ARG A N 1
ATOM 634 C CA . ARG A 1 86 ? -9.917 -21.464 16.391 1.00 59.00 86 ARG A CA 1
ATOM 635 C C . ARG A 1 86 ? -9.349 -22.865 16.146 1.00 59.00 86 ARG A C 1
ATOM 637 O O . ARG A 1 86 ? -8.362 -23.248 16.767 1.00 59.00 86 ARG A O 1
ATOM 644 N N . SER A 1 87 ? -10.005 -23.624 15.272 1.00 58.41 87 SER A N 1
ATOM 645 C CA . SER A 1 87 ? -9.400 -24.808 14.659 1.00 58.41 87 SER A CA 1
ATOM 646 C C . SER A 1 87 ? -8.454 -24.306 13.572 1.00 58.41 87 SER A C 1
ATOM 648 O O . SER A 1 87 ? -8.864 -23.456 12.779 1.00 58.41 87 SER A O 1
ATOM 650 N N . GLU A 1 88 ? -7.201 -24.754 13.628 1.00 54.88 88 GLU A N 1
ATOM 651 C CA . GLU A 1 88 ? -6.160 -24.478 12.628 1.00 54.88 88 GLU A CA 1
ATOM 652 C C . GLU A 1 88 ? -6.560 -24.952 11.225 1.00 54.88 88 GLU A C 1
ATOM 654 O O . GLU A 1 88 ? -7.211 -26.021 11.122 1.00 54.88 88 GLU A O 1
#